Protein AF-A0A5C8SYQ6-F1 (afdb_monomer_lite)

pLDDT: mean 83.72, std 14.83, range [38.94, 97.62]

Foldseek 3Di:
DDPPPDPPCVQQADPDDDDPDPLVQLCDADPVRHRPHADPPNDVVVSVVSVVVVVCVVCCVVPVCPCVCVVCVVVVVVVVVD

Structure (mmCIF, N/CA/C/O backbone):
data_AF-A0A5C8SYQ6-F1
#
_entry.id   AF-A0A5C8SYQ6-F1
#
loop_
_atom_site.group_PDB
_atom_site.id
_atom_site.type_symbol
_atom_site.label_atom_id
_atom_site.label_alt_id
_atom_site.label_comp_id
_atom_site.label_asym_id
_atom_site.label_entity_id
_atom_site.label_seq_id
_atom_site.pdbx_PDB_ins_code
_atom_site.Cartn_x
_atom_site.Cartn_y
_atom_site.Cartn_z
_atom_site.occupancy
_atom_site.B_iso_or_equiv
_atom_site.auth_seq_id
_atom_site.auth_comp_id
_atom_site.auth_asym_id
_atom_site.auth_atom_id
_atom_site.pdbx_PDB_model_num
ATOM 1 N N . GLY A 1 1 ? 5.557 -38.934 -12.300 1.00 38.94 1 GLY A N 1
ATOM 2 C CA . GLY A 1 1 ? 5.650 -37.961 -11.198 1.00 38.94 1 GLY A CA 1
ATOM 3 C C . GLY A 1 1 ? 5.307 -36.602 -11.753 1.00 38.94 1 GLY A C 1
ATOM 4 O O . GLY A 1 1 ? 5.898 -36.212 -12.746 1.00 38.94 1 GLY A O 1
ATOM 5 N N . THR A 1 2 ? 4.294 -35.947 -11.200 1.00 42.53 2 THR A N 1
ATOM 6 C CA . THR A 1 2 ? 3.803 -34.633 -11.633 1.00 42.53 2 THR A CA 1
ATOM 7 C C . THR A 1 2 ? 4.867 -33.561 -11.409 1.00 42.53 2 THR A C 1
ATOM 9 O O . THR A 1 2 ? 5.056 -33.092 -10.288 1.00 42.53 2 THR A O 1
ATOM 12 N N . GLU A 1 3 ? 5.569 -33.183 -12.474 1.00 50.34 3 GLU A N 1
ATOM 13 C CA . GLU A 1 3 ? 6.451 -32.019 -12.489 1.00 50.34 3 GLU A CA 1
ATOM 14 C C . GLU A 1 3 ? 5.597 -30.762 -12.284 1.00 50.34 3 GLU A C 1
ATOM 16 O O . GLU A 1 3 ? 4.790 -30.381 -13.138 1.00 50.34 3 GLU A O 1
ATOM 21 N N . ARG A 1 4 ? 5.746 -30.130 -11.115 1.00 51.81 4 ARG A N 1
ATOM 22 C CA . ARG A 1 4 ? 5.298 -28.759 -10.861 1.00 51.81 4 ARG A CA 1
ATOM 23 C C . ARG A 1 4 ? 5.992 -27.876 -11.894 1.00 51.81 4 ARG A C 1
ATOM 25 O O . ARG A 1 4 ? 7.130 -27.472 -11.692 1.00 51.81 4 ARG A O 1
ATOM 32 N N . ARG A 1 5 ? 5.321 -27.588 -13.010 1.00 53.94 5 ARG A N 1
ATOM 33 C CA . ARG A 1 5 ? 5.730 -26.489 -13.887 1.00 53.94 5 ARG A CA 1
ATOM 34 C C . ARG A 1 5 ? 5.722 -25.232 -13.010 1.00 53.94 5 ARG A C 1
ATOM 36 O O . ARG A 1 5 ? 4.644 -24.895 -12.512 1.00 53.94 5 ARG A O 1
ATOM 43 N N . PRO A 1 6 ? 6.869 -24.571 -12.762 1.00 59.31 6 PRO A N 1
ATOM 44 C CA . PRO A 1 6 ? 6.845 -23.267 -12.119 1.00 59.31 6 PRO A CA 1
ATOM 45 C C . PRO A 1 6 ? 5.919 -22.378 -12.950 1.00 59.31 6 PRO A C 1
ATOM 47 O O . PRO A 1 6 ? 5.846 -22.556 -14.172 1.00 59.31 6 PRO A O 1
ATOM 50 N N . ALA A 1 7 ? 5.179 -21.474 -12.300 1.00 55.66 7 ALA A N 1
ATOM 51 C CA . ALA A 1 7 ? 4.413 -20.455 -13.008 1.00 55.66 7 ALA A CA 1
ATOM 52 C C . ALA A 1 7 ? 5.324 -19.889 -14.101 1.00 55.66 7 ALA A C 1
ATOM 54 O O . ALA A 1 7 ? 6.420 -19.415 -13.794 1.00 55.66 7 ALA A O 1
ATOM 55 N N . ARG A 1 8 ? 4.951 -20.071 -15.376 1.00 55.41 8 ARG A N 1
ATOM 56 C CA . ARG A 1 8 ? 5.751 -19.524 -16.471 1.00 55.41 8 ARG A CA 1
ATOM 57 C C . ARG A 1 8 ? 5.891 -18.041 -16.163 1.00 55.41 8 ARG A C 1
ATOM 59 O O . ARG A 1 8 ? 4.873 -17.388 -15.945 1.00 55.41 8 ARG A O 1
ATOM 66 N N . ALA A 1 9 ? 7.127 -17.553 -16.109 1.00 54.41 9 ALA A N 1
ATOM 67 C CA . ALA A 1 9 ? 7.448 -16.137 -16.043 1.00 54.41 9 ALA A CA 1
ATOM 68 C C . ALA A 1 9 ? 7.019 -15.488 -17.367 1.00 54.41 9 ALA A C 1
ATOM 70 O O . ALA A 1 9 ? 7.848 -15.116 -18.189 1.00 54.41 9 ALA A O 1
ATOM 71 N N . GLY A 1 10 ? 5.715 -15.469 -17.635 1.00 49.38 10 GLY A N 1
ATOM 72 C CA . GLY A 1 10 ? 5.146 -14.613 -18.651 1.00 49.38 10 GLY A CA 1
ATOM 73 C C . GLY A 1 10 ? 5.376 -13.203 -18.146 1.00 49.38 10 GLY A C 1
ATOM 74 O O . GLY A 1 10 ? 4.852 -12.830 -17.103 1.00 49.38 10 GLY A O 1
ATOM 75 N N . ASP A 1 11 ? 6.232 -12.473 -18.848 1.00 62.03 11 ASP A N 1
ATOM 76 C CA . ASP A 1 11 ? 6.299 -11.013 -18.810 1.00 62.03 11 ASP A CA 1
ATOM 77 C C . ASP A 1 11 ? 7.154 -10.396 -17.680 1.00 62.03 11 ASP A C 1
ATOM 79 O O . ASP A 1 11 ? 7.179 -9.180 -17.518 1.00 62.03 11 ASP A O 1
ATOM 83 N N . GLY A 1 12 ? 7.926 -11.197 -16.929 1.00 68.44 12 GLY A N 1
ATOM 84 C CA . GLY A 1 12 ? 8.888 -10.682 -15.931 1.00 68.44 12 GLY A CA 1
ATOM 85 C C . GLY A 1 12 ? 8.255 -10.162 -14.632 1.00 68.44 12 GLY A C 1
ATOM 86 O O . GLY A 1 12 ? 8.902 -9.456 -13.855 1.00 68.44 12 GLY A O 1
ATOM 87 N N . VAL A 1 13 ? 6.997 -10.527 -14.383 1.00 76.19 13 VAL A N 1
ATOM 88 C CA . VAL A 1 13 ? 6.214 -10.105 -13.216 1.00 76.19 13 VAL A CA 1
ATOM 89 C C . VAL A 1 13 ? 6.138 -11.237 -12.192 1.00 76.19 13 VAL A C 1
ATOM 91 O O . VAL A 1 13 ? 6.023 -12.410 -12.543 1.00 76.19 13 VAL A O 1
ATOM 94 N N . SER A 1 14 ? 6.194 -10.896 -10.906 1.00 83.88 14 SER A N 1
ATOM 95 C CA . SER A 1 14 ? 6.024 -11.842 -9.805 1.00 83.88 14 SER A CA 1
ATOM 96 C C . SER A 1 14 ? 4.558 -12.278 -9.745 1.00 83.88 14 SER A C 1
ATOM 98 O O . SER A 1 14 ? 3.698 -11.433 -9.497 1.00 83.88 14 SER A O 1
ATOM 100 N N . PRO A 1 15 ? 4.243 -13.575 -9.919 1.00 82.00 15 PRO A N 1
ATOM 101 C CA . PRO A 1 15 ? 2.860 -14.053 -9.930 1.00 82.00 15 PRO A CA 1
ATOM 102 C C . PRO A 1 15 ? 2.229 -14.088 -8.529 1.00 82.00 15 PRO A C 1
ATOM 104 O O . PRO A 1 15 ? 1.020 -14.259 -8.402 1.00 82.00 15 PRO A O 1
ATOM 107 N N . ILE A 1 16 ? 3.043 -13.980 -7.472 1.00 88.56 16 ILE A N 1
ATOM 108 C CA . ILE A 1 16 ? 2.620 -14.010 -6.070 1.00 88.56 16 ILE A CA 1
ATOM 109 C C . ILE A 1 16 ? 3.443 -12.976 -5.297 1.00 88.56 16 ILE A C 1
ATOM 111 O O . ILE A 1 16 ? 4.666 -12.937 -5.421 1.00 88.56 16 ILE A O 1
ATOM 115 N N . VAL A 1 17 ? 2.771 -12.180 -4.462 1.00 89.38 17 VAL A N 1
ATOM 116 C CA . VAL A 1 17 ? 3.391 -11.255 -3.504 1.00 89.38 17 VAL A CA 1
ATOM 117 C C . VAL A 1 17 ? 2.972 -11.670 -2.097 1.00 89.38 17 VAL A C 1
ATOM 119 O O . VAL A 1 17 ? 1.783 -11.818 -1.823 1.00 89.38 17 VAL A O 1
ATOM 122 N N . ILE A 1 18 ? 3.944 -11.857 -1.203 1.00 93.38 18 ILE A N 1
ATOM 123 C CA . ILE A 1 18 ? 3.721 -12.214 0.205 1.00 93.38 18 ILE A CA 1
ATOM 124 C C . ILE A 1 18 ? 4.363 -11.135 1.075 1.00 93.38 18 ILE A C 1
ATOM 126 O O . ILE A 1 18 ? 5.499 -10.734 0.834 1.00 93.38 18 ILE A O 1
ATOM 130 N N . THR A 1 19 ? 3.640 -10.669 2.090 1.00 93.75 19 THR A N 1
ATOM 131 C CA . THR A 1 19 ? 4.101 -9.649 3.038 1.00 93.75 19 THR A CA 1
ATOM 132 C C . THR A 1 19 ? 3.814 -10.095 4.468 1.00 93.75 19 THR A C 1
ATOM 134 O O . THR A 1 19 ? 2.787 -10.716 4.727 1.00 93.75 19 THR A O 1
ATOM 137 N N . GLY A 1 20 ? 4.718 -9.771 5.396 1.00 94.88 20 GLY A N 1
ATOM 138 C CA . GLY A 1 20 ? 4.490 -9.935 6.838 1.00 94.88 20 GLY A CA 1
ATOM 139 C C . GLY A 1 20 ? 3.697 -8.783 7.468 1.00 94.88 20 GLY A C 1
ATOM 140 O O . GLY A 1 20 ? 3.337 -8.857 8.637 1.00 94.88 20 GLY A O 1
ATOM 141 N N . ASN A 1 21 ? 3.432 -7.719 6.704 1.00 93.44 21 ASN A N 1
ATOM 142 C CA . ASN A 1 21 ? 2.669 -6.563 7.163 1.00 93.44 21 ASN A CA 1
ATOM 143 C C . ASN A 1 21 ? 1.184 -6.734 6.834 1.00 93.44 21 ASN A C 1
ATOM 145 O O . ASN A 1 21 ? 0.844 -7.070 5.697 1.00 93.44 21 ASN A O 1
ATOM 149 N N . ASP A 1 22 ? 0.310 -6.394 7.781 1.00 94.94 22 ASP A N 1
ATOM 150 C CA . ASP A 1 22 ? -1.135 -6.318 7.552 1.00 94.94 22 ASP A CA 1
ATOM 151 C C . ASP A 1 22 ? -1.501 -5.050 6.759 1.00 94.94 22 ASP A C 1
ATOM 153 O O . ASP A 1 22 ? -1.888 -4.009 7.295 1.00 94.94 22 ASP A O 1
ATOM 157 N N . LEU A 1 23 ? -1.315 -5.129 5.441 1.00 95.69 23 LEU A N 1
ATOM 158 C CA . LEU A 1 23 ? -1.645 -4.043 4.523 1.00 95.69 23 LEU A CA 1
ATOM 159 C C . LEU A 1 23 ? -3.155 -3.782 4.456 1.00 95.69 23 LEU A C 1
ATOM 161 O O . LEU A 1 23 ? -3.557 -2.634 4.286 1.00 95.69 23 LEU A O 1
ATOM 165 N N . ALA A 1 24 ? -3.986 -4.813 4.635 1.00 95.94 24 ALA A N 1
ATOM 166 C CA . ALA A 1 24 ? -5.437 -4.671 4.592 1.00 95.94 24 ALA A CA 1
ATOM 167 C C . ALA A 1 24 ? -5.933 -3.763 5.725 1.00 95.94 24 ALA A C 1
ATOM 169 O O . ALA A 1 24 ? -6.673 -2.815 5.463 1.00 95.94 24 ALA A O 1
ATOM 170 N N . ALA A 1 25 ? -5.461 -3.982 6.957 1.00 95.50 25 ALA A N 1
ATOM 171 C CA . ALA A 1 25 ? -5.774 -3.098 8.078 1.00 95.50 25 ALA A CA 1
ATOM 172 C C . ALA A 1 25 ? -5.233 -1.674 7.865 1.00 95.50 25 ALA A C 1
ATOM 174 O O . ALA A 1 25 ? -5.910 -0.696 8.184 1.00 95.50 25 ALA A O 1
ATOM 175 N N . ALA A 1 26 ? -4.037 -1.537 7.284 1.00 96.12 26 ALA A N 1
ATOM 176 C CA . ALA A 1 26 ? -3.445 -0.229 7.008 1.00 96.12 26 ALA A CA 1
ATOM 177 C C . ALA A 1 26 ? -4.235 0.589 5.964 1.00 96.12 26 ALA A C 1
ATOM 179 O O . ALA A 1 26 ? -4.272 1.820 6.071 1.00 96.12 26 ALA A O 1
ATOM 180 N N . TRP A 1 27 ? -4.869 -0.076 4.990 1.00 96.88 27 TRP A N 1
ATOM 181 C CA . TRP A 1 27 ? -5.684 0.540 3.933 1.00 96.88 27 TRP A CA 1
ATOM 182 C C . TRP A 1 27 ? -7.150 0.760 4.312 1.00 96.88 27 TRP A C 1
ATOM 184 O O . TRP A 1 27 ? -7.849 1.503 3.625 1.00 96.88 27 TRP A O 1
ATOM 194 N N . ALA A 1 28 ? -7.628 0.110 5.371 1.00 97.00 28 ALA A N 1
ATOM 195 C CA . ALA A 1 28 ? -9.020 0.179 5.780 1.00 97.00 28 ALA A CA 1
ATOM 196 C C . ALA A 1 28 ? -9.385 1.592 6.265 1.00 97.00 28 ALA A C 1
ATOM 198 O O . ALA A 1 28 ? -8.830 2.100 7.244 1.00 97.00 28 ALA A O 1
ATOM 199 N N . ILE A 1 29 ? -10.353 2.199 5.582 1.00 96.81 29 ILE A N 1
ATOM 200 C CA . ILE A 1 29 ? -10.897 3.524 5.881 1.00 96.81 29 ILE A CA 1
ATOM 201 C C . ILE A 1 29 ? -12.419 3.459 5.966 1.00 96.81 29 ILE A C 1
ATOM 203 O O . ILE A 1 29 ? -13.056 2.611 5.336 1.00 96.81 29 ILE A O 1
ATOM 207 N N . ASP A 1 30 ? -13.003 4.356 6.751 1.00 97.25 30 ASP A N 1
ATOM 208 C CA . ASP A 1 30 ? -14.443 4.550 6.787 1.00 97.25 30 ASP A CA 1
ATOM 209 C C . ASP A 1 30 ? -14.921 5.439 5.619 1.00 97.25 30 ASP A C 1
ATOM 211 O O . ASP A 1 30 ? -14.152 5.873 4.758 1.00 97.25 30 ASP A O 1
ATOM 215 N N . ARG A 1 31 ? -16.223 5.742 5.578 1.00 97.62 31 ARG A N 1
ATOM 216 C CA . ARG A 1 31 ? -16.803 6.596 4.524 1.00 97.62 31 ARG A CA 1
ATOM 217 C C . ARG A 1 31 ? -16.369 8.063 4.595 1.00 97.62 31 ARG A C 1
ATOM 219 O O . ARG A 1 31 ? -16.584 8.791 3.632 1.00 97.62 31 ARG A O 1
ATOM 226 N N . ARG A 1 32 ? -15.832 8.510 5.728 1.00 97.38 32 ARG A N 1
ATOM 227 C CA . ARG A 1 32 ? -15.317 9.867 5.942 1.00 97.38 32 ARG A CA 1
ATOM 228 C C . ARG A 1 32 ? -13.833 9.964 5.578 1.00 97.38 32 ARG A C 1
ATOM 230 O O . ARG A 1 32 ? -13.310 11.071 5.516 1.00 97.38 32 ARG A O 1
ATOM 237 N N . GLY A 1 33 ? -13.194 8.832 5.273 1.00 93.62 33 GLY A N 1
ATOM 238 C CA . GLY A 1 33 ? -11.769 8.731 4.973 1.00 93.62 33 GLY A CA 1
ATOM 239 C C . GLY A 1 33 ? -10.908 8.517 6.217 1.00 93.62 33 GLY A C 1
ATOM 240 O O . GLY A 1 33 ? -9.681 8.509 6.106 1.00 93.62 33 GLY A O 1
ATOM 241 N N . ASP A 1 34 ? -11.526 8.326 7.383 1.00 95.44 34 ASP A N 1
ATOM 242 C CA . ASP A 1 34 ? -10.812 8.110 8.631 1.00 95.44 34 ASP A CA 1
ATOM 243 C C . ASP A 1 34 ? -10.312 6.658 8.702 1.00 95.44 34 ASP A C 1
ATOM 245 O O . ASP A 1 34 ? -11.046 5.727 8.348 1.00 95.44 34 ASP A O 1
ATOM 249 N N . PRO A 1 35 ? -9.067 6.416 9.151 1.00 95.06 35 PRO A N 1
ATOM 250 C CA . PRO A 1 35 ? -8.557 5.060 9.283 1.00 95.06 35 PRO A CA 1
ATOM 251 C C . PRO A 1 35 ? -9.345 4.222 10.291 1.00 95.06 35 PRO A C 1
ATOM 253 O O . PRO A 1 35 ? -9.577 4.652 11.419 1.00 95.06 35 PRO A O 1
ATOM 256 N N . LEU A 1 36 ? -9.671 2.984 9.914 1.00 96.31 36 LEU A N 1
ATOM 257 C CA . LEU A 1 36 ? -10.401 2.053 10.783 1.00 96.31 36 LEU A CA 1
ATOM 258 C C . LEU A 1 36 ? -9.501 1.362 11.815 1.00 96.31 36 LEU A C 1
ATOM 260 O O . LEU A 1 36 ? -9.964 1.022 12.902 1.00 96.31 36 LEU A O 1
ATOM 264 N N . TYR A 1 37 ? -8.219 1.166 11.492 1.00 95.56 37 TYR A N 1
ATOM 265 C CA . TYR A 1 37 ? -7.258 0.480 12.359 1.00 95.56 37 TYR A CA 1
ATOM 266 C C . TYR A 1 37 ? -5.968 1.282 12.529 1.00 95.56 37 TYR A C 1
ATOM 268 O O . TYR A 1 37 ? -5.532 1.956 11.586 1.00 95.56 37 TYR A O 1
ATOM 276 N N . PRO A 1 38 ? -5.314 1.209 13.703 1.00 93.56 38 PRO A N 1
ATOM 277 C CA . PRO A 1 38 ? -4.016 1.833 13.913 1.00 93.56 38 PRO A CA 1
ATOM 278 C C . PRO A 1 38 ? -2.919 1.123 13.107 1.00 93.56 38 PRO A C 1
ATOM 280 O O . PRO A 1 38 ? -3.028 -0.054 12.773 1.00 93.56 38 PRO A O 1
ATOM 283 N N . VAL A 1 39 ? -1.835 1.843 12.829 1.00 93.75 39 VAL A N 1
ATOM 284 C CA . VAL A 1 39 ? -0.576 1.261 12.340 1.00 93.75 39 VAL A CA 1
ATOM 285 C C . VAL A 1 39 ? 0.426 1.185 13.489 1.00 93.75 39 VAL A C 1
ATOM 287 O O . VAL A 1 39 ? 0.326 1.941 14.459 1.00 93.75 39 VAL A O 1
ATOM 290 N N . VAL A 1 40 ? 1.397 0.273 13.389 1.00 89.38 40 VAL A N 1
ATOM 291 C CA . VAL A 1 40 ? 2.490 0.163 14.369 1.00 89.38 40 VAL A CA 1
ATOM 292 C C . VAL A 1 40 ? 3.179 1.523 14.524 1.00 89.38 40 VAL A C 1
ATOM 294 O O . VAL A 1 40 ? 3.348 2.251 13.555 1.00 89.38 40 VAL A O 1
ATOM 297 N N . GLY A 1 41 ? 3.519 1.908 15.754 1.00 83.81 41 GLY A N 1
ATOM 298 C CA . GLY A 1 41 ? 4.184 3.186 16.036 1.00 83.81 41 GLY A CA 1
ATOM 299 C C . GLY A 1 41 ? 3.310 4.439 15.886 1.00 83.81 41 GLY A C 1
ATOM 300 O O . GLY A 1 41 ? 3.764 5.516 16.252 1.00 83.81 41 GLY A O 1
ATOM 301 N N . GLY A 1 42 ? 2.070 4.325 15.390 1.00 79.81 42 GLY A N 1
ATOM 302 C CA . GLY A 1 42 ? 1.119 5.440 15.289 1.00 79.81 42 GLY A CA 1
ATOM 303 C C . GLY A 1 42 ? 1.483 6.530 14.272 1.00 79.81 42 GLY A C 1
ATOM 304 O O . GLY A 1 42 ? 0.753 7.512 14.163 1.00 79.81 42 GLY A O 1
ATOM 305 N N . ASP A 1 43 ? 2.577 6.375 13.521 1.00 85.12 43 ASP A N 1
ATOM 306 C CA . ASP A 1 43 ? 3.048 7.375 12.562 1.00 85.12 43 ASP A CA 1
ATOM 307 C C . ASP A 1 43 ? 2.206 7.348 11.275 1.00 85.12 43 ASP A C 1
ATOM 309 O O . ASP A 1 43 ? 2.106 6.330 10.580 1.00 85.12 43 ASP A O 1
ATOM 313 N N . GLN A 1 44 ? 1.641 8.502 10.914 1.00 87.88 44 GLN A N 1
ATOM 314 C CA . GLN A 1 44 ? 0.888 8.689 9.674 1.00 87.88 44 GLN A CA 1
ATOM 315 C C . GLN A 1 44 ? 1.736 8.368 8.433 1.00 87.88 44 GLN A C 1
ATOM 317 O O . GLN A 1 44 ? 1.206 7.873 7.434 1.00 87.88 44 GLN A O 1
ATOM 322 N N . ARG A 1 45 ? 3.060 8.560 8.507 1.00 92.81 45 ARG A N 1
ATOM 323 C CA . ARG A 1 45 ? 3.996 8.195 7.439 1.00 92.81 45 ARG A CA 1
ATOM 324 C C . ARG A 1 45 ? 3.951 6.705 7.125 1.00 92.81 45 AR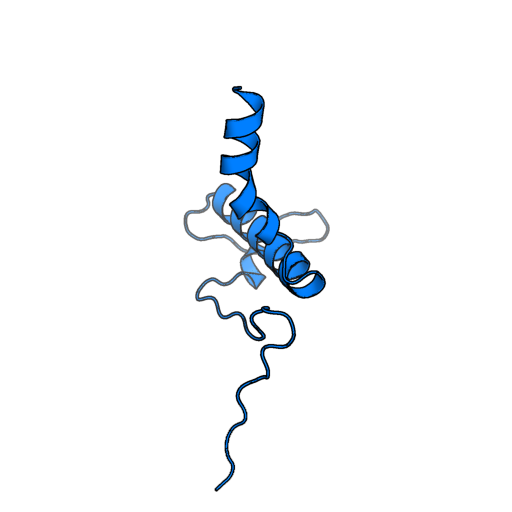G A C 1
ATOM 326 O O . ARG A 1 45 ? 4.032 6.326 5.958 1.00 92.81 45 ARG A O 1
ATOM 333 N N . GLN A 1 46 ? 3.799 5.840 8.128 1.00 94.31 46 GLN A N 1
ATOM 334 C CA . GLN A 1 46 ? 3.724 4.398 7.894 1.00 94.31 46 GLN A CA 1
ATOM 335 C C . GLN A 1 46 ? 2.461 4.028 7.111 1.00 94.31 46 GLN A C 1
ATOM 337 O O . GLN A 1 46 ? 2.514 3.193 6.204 1.00 94.31 46 GLN A O 1
ATOM 342 N N . ARG A 1 47 ? 1.341 4.697 7.396 1.00 94.69 47 ARG A N 1
ATOM 343 C CA . ARG A 1 47 ? 0.101 4.529 6.633 1.00 94.69 47 ARG A CA 1
ATOM 344 C C . ARG A 1 47 ? 0.231 5.054 5.206 1.00 94.69 47 ARG A C 1
ATOM 346 O O . ARG A 1 47 ? -0.176 4.373 4.268 1.00 94.69 47 ARG A O 1
ATOM 353 N N . GLU A 1 48 ? 0.844 6.220 5.023 1.00 95.25 48 GLU A N 1
ATOM 354 C CA . GLU A 1 48 ? 1.127 6.755 3.689 1.00 95.25 48 GLU A CA 1
ATOM 355 C C . GLU A 1 48 ? 1.979 5.774 2.864 1.00 95.25 48 GLU A C 1
ATOM 357 O O . GLU A 1 48 ? 1.665 5.481 1.708 1.00 95.25 48 GLU A O 1
ATOM 362 N N . MET A 1 49 ? 3.023 5.201 3.471 1.00 96.00 49 MET A N 1
ATOM 363 C CA . MET A 1 49 ? 3.862 4.185 2.833 1.00 96.00 49 MET A CA 1
ATOM 364 C C . MET A 1 49 ? 3.077 2.918 2.485 1.00 96.00 49 MET A C 1
ATOM 366 O O . MET A 1 49 ? 3.304 2.350 1.415 1.00 96.00 49 MET A O 1
ATOM 370 N N . ALA A 1 50 ? 2.124 2.501 3.324 1.00 96.06 50 ALA A N 1
ATOM 371 C CA . ALA A 1 50 ? 1.234 1.391 3.005 1.00 96.06 50 ALA A CA 1
ATOM 372 C C . ALA A 1 50 ? 0.381 1.699 1.764 1.00 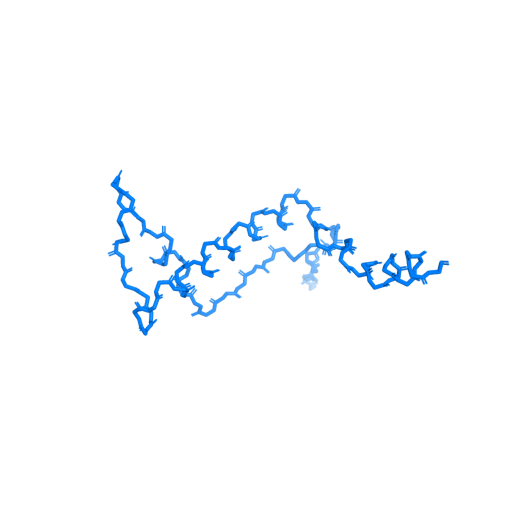96.06 50 ALA A C 1
ATOM 374 O O . ALA A 1 50 ? 0.332 0.874 0.850 1.00 96.06 50 ALA A O 1
ATOM 375 N N . PHE A 1 51 ? -0.239 2.881 1.673 1.00 96.56 51 PHE A N 1
ATOM 376 C CA . PHE A 1 51 ? -1.011 3.280 0.487 1.00 96.56 51 PHE A CA 1
ATOM 377 C C . PHE A 1 51 ? -0.147 3.336 -0.778 1.00 96.56 51 PHE A C 1
ATOM 379 O O . PHE A 1 51 ? -0.521 2.768 -1.805 1.00 96.56 51 PHE A O 1
ATOM 386 N N . ARG A 1 52 ? 1.048 3.938 -0.699 1.00 96.69 52 ARG A N 1
ATOM 387 C CA . ARG A 1 52 ? 2.024 3.944 -1.805 1.00 96.69 52 ARG A CA 1
ATOM 388 C C . ARG A 1 52 ? 2.405 2.522 -2.224 1.00 96.69 52 ARG A C 1
ATOM 390 O O . ARG A 1 52 ? 2.527 2.244 -3.414 1.00 96.69 52 ARG A O 1
ATOM 397 N N . GLY A 1 53 ? 2.579 1.619 -1.259 1.00 95.88 53 GLY A N 1
ATOM 398 C CA . GLY A 1 53 ? 2.809 0.195 -1.497 1.00 95.88 53 GLY A CA 1
ATOM 399 C C . GLY A 1 53 ? 1.668 -0.459 -2.277 1.00 95.88 53 GLY A C 1
ATOM 400 O O . GLY A 1 53 ? 1.926 -1.118 -3.278 1.00 95.88 53 GLY A O 1
ATOM 401 N N . GLY A 1 54 ? 0.416 -0.215 -1.881 1.00 96.00 54 GLY A N 1
ATOM 402 C CA . GLY A 1 54 ? -0.770 -0.725 -2.578 1.00 96.00 54 GLY A CA 1
ATOM 403 C C . GLY A 1 54 ? -0.860 -0.248 -4.028 1.00 96.00 54 GLY A C 1
ATOM 404 O O . GLY A 1 54 ? -0.996 -1.063 -4.937 1.00 96.00 54 GLY A O 1
ATOM 405 N N . VAL A 1 55 ? -0.685 1.056 -4.265 1.00 96.50 55 VAL A N 1
ATOM 406 C CA . VAL A 1 55 ? -0.661 1.623 -5.627 1.00 96.50 55 VAL A CA 1
ATOM 407 C C . VAL A 1 55 ? 0.455 0.996 -6.464 1.00 96.50 55 VAL A C 1
ATOM 409 O O . VAL A 1 55 ? 0.228 0.607 -7.607 1.00 96.50 55 VAL A O 1
ATOM 412 N N . ASN A 1 56 ? 1.650 0.840 -5.889 1.00 93.38 56 ASN A N 1
ATOM 413 C CA . ASN A 1 56 ? 2.769 0.189 -6.565 1.00 93.38 56 ASN A CA 1
ATOM 414 C C . ASN A 1 56 ? 2.456 -1.264 -6.940 1.00 93.38 56 ASN A C 1
ATOM 416 O O . ASN A 1 56 ? 2.800 -1.670 -8.043 1.00 93.38 56 ASN A O 1
ATOM 420 N N . ILE A 1 57 ? 1.796 -2.030 -6.066 1.00 92.44 57 ILE A N 1
ATOM 421 C CA . ILE A 1 57 ? 1.381 -3.411 -6.360 1.00 92.44 57 ILE A CA 1
ATOM 422 C C . ILE A 1 57 ? 0.391 -3.434 -7.527 1.00 92.44 57 ILE A C 1
ATOM 424 O O . ILE A 1 57 ? 0.560 -4.230 -8.448 1.00 92.44 57 ILE A O 1
ATOM 428 N N . VAL A 1 58 ? -0.609 -2.549 -7.522 1.00 92.81 58 VAL A N 1
ATOM 429 C CA . VAL A 1 58 ? -1.604 -2.466 -8.603 1.00 92.81 58 VAL A CA 1
ATOM 430 C C . VAL A 1 58 ? -0.930 -2.138 -9.930 1.00 92.81 58 VAL A C 1
ATOM 432 O O . VAL A 1 58 ? -1.103 -2.869 -10.902 1.00 92.81 58 VAL A O 1
ATOM 435 N N . ILE A 1 59 ? -0.111 -1.085 -9.973 1.00 91.69 59 ILE A N 1
ATOM 436 C CA . ILE A 1 59 ? 0.569 -0.682 -11.207 1.00 91.69 59 ILE A CA 1
ATOM 437 C C . ILE A 1 59 ? 1.544 -1.774 -11.660 1.00 91.69 59 ILE A C 1
ATOM 439 O O . ILE A 1 59 ? 1.549 -2.115 -12.839 1.00 91.69 59 ILE A O 1
ATOM 443 N N . TYR A 1 60 ? 2.313 -2.380 -10.751 1.00 87.25 60 TYR A N 1
ATOM 444 C CA . TYR A 1 60 ? 3.192 -3.508 -11.069 1.00 87.25 60 TYR A CA 1
ATOM 445 C C . TYR A 1 60 ? 2.424 -4.677 -11.688 1.00 87.25 60 TYR A C 1
ATOM 447 O O . TYR A 1 60 ? 2.856 -5.224 -12.693 1.00 87.25 60 TYR A O 1
ATOM 455 N N . THR A 1 61 ? 1.260 -5.015 -11.139 1.00 87.25 61 THR A N 1
ATOM 456 C CA . THR A 1 61 ? 0.423 -6.105 -11.658 1.00 87.25 61 THR A CA 1
ATOM 457 C C . THR A 1 61 ? -0.123 -5.786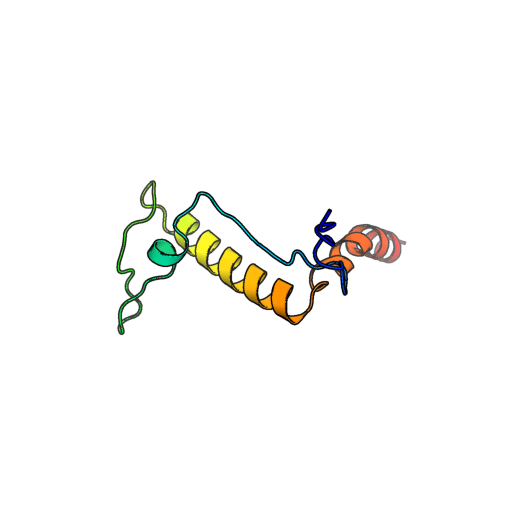 -13.051 1.00 87.25 61 THR A C 1
ATOM 459 O O . THR A 1 61 ? -0.174 -6.663 -13.904 1.00 87.25 61 THR A O 1
ATOM 462 N N . LEU A 1 62 ? -0.521 -4.534 -13.295 1.00 87.19 62 LEU A N 1
ATOM 463 C CA . LEU A 1 62 ? -1.144 -4.118 -14.557 1.00 87.19 62 LEU A CA 1
ATOM 464 C C . LEU A 1 62 ? -0.146 -3.846 -15.686 1.00 87.19 62 LEU A C 1
ATOM 466 O O . LEU A 1 62 ? -0.526 -3.876 -16.852 1.00 87.19 62 LEU A O 1
ATOM 470 N N . THR A 1 63 ? 1.102 -3.531 -15.350 1.00 83.50 63 THR A N 1
ATOM 471 C CA . THR A 1 63 ? 2.096 -3.061 -16.331 1.00 83.50 63 THR A CA 1
ATOM 472 C C . THR A 1 63 ? 3.345 -3.928 -16.387 1.00 83.50 63 THR A C 1
ATOM 474 O O . THR A 1 63 ? 4.068 -3.891 -17.376 1.00 83.50 63 THR A O 1
ATOM 477 N N . GLY A 1 64 ? 3.642 -4.671 -15.319 1.00 82.31 64 GLY A N 1
ATOM 478 C CA . GLY A 1 64 ? 4.843 -5.484 -15.138 1.00 82.31 64 GLY A CA 1
ATOM 479 C C . GLY A 1 64 ? 6.154 -4.709 -14.998 1.00 82.31 64 GLY A C 1
ATOM 480 O O . GLY A 1 64 ? 7.018 -5.079 -14.207 1.00 82.31 64 GLY A O 1
ATOM 481 N N . ASN A 1 65 ? 6.301 -3.607 -15.727 1.00 73.62 65 ASN A N 1
ATOM 482 C CA . ASN A 1 65 ? 7.569 -2.932 -15.961 1.00 73.62 65 ASN A CA 1
ATOM 483 C C . ASN A 1 65 ? 7.544 -1.430 -15.638 1.00 73.62 65 ASN A C 1
ATOM 485 O O . ASN A 1 65 ? 8.484 -0.740 -16.010 1.00 73.62 65 ASN A O 1
ATOM 489 N N . TYR A 1 66 ? 6.548 -0.901 -14.915 1.00 71.88 66 TYR A N 1
ATOM 490 C CA . TYR A 1 66 ? 6.428 0.558 -14.713 1.00 71.88 66 TYR A CA 1
ATOM 491 C C . TYR A 1 66 ? 7.651 1.259 -14.097 1.00 71.88 66 TYR A C 1
ATOM 493 O O . TYR A 1 66 ? 7.778 2.477 -14.189 1.00 71.88 66 TYR A O 1
ATOM 501 N N . LYS A 1 67 ? 8.529 0.514 -13.415 1.00 75.31 67 LYS A N 1
ATOM 502 C CA . LYS A 1 67 ? 9.795 1.020 -12.862 1.00 75.31 67 LYS A CA 1
ATOM 503 C C . LYS A 1 67 ? 11.030 0.579 -13.636 1.00 75.31 67 LYS A C 1
ATOM 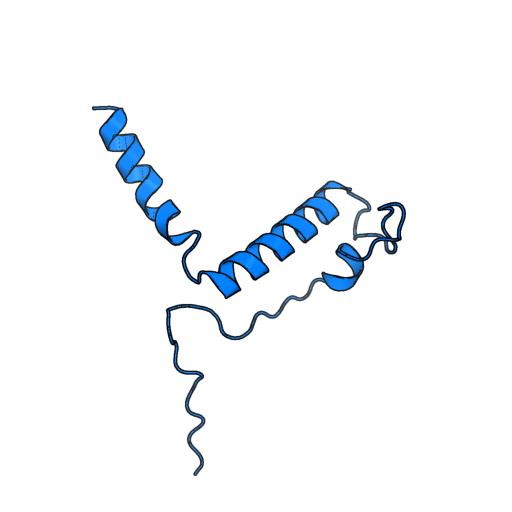505 O O . LYS A 1 67 ? 12.125 0.995 -13.273 1.00 75.31 67 LYS A O 1
ATOM 510 N N . ALA A 1 68 ? 10.882 -0.229 -14.682 1.00 73.19 68 ALA A N 1
ATOM 511 C CA . ALA A 1 68 ? 12.003 -0.680 -15.498 1.00 73.19 68 ALA A CA 1
ATOM 512 C C . ALA A 1 68 ? 12.752 0.508 -16.118 1.00 73.19 68 ALA A C 1
ATOM 514 O O . ALA A 1 68 ? 13.972 0.474 -16.205 1.00 73.19 68 ALA A O 1
ATOM 515 N N . ASP A 1 69 ? 12.058 1.606 -16.423 1.00 73.62 69 ASP A N 1
ATOM 516 C CA . ASP A 1 69 ? 12.685 2.815 -16.964 1.00 73.62 69 ASP A CA 1
ATOM 517 C C . ASP A 1 69 ? 13.613 3.529 -15.966 1.00 73.62 69 ASP A C 1
ATOM 519 O O . ASP A 1 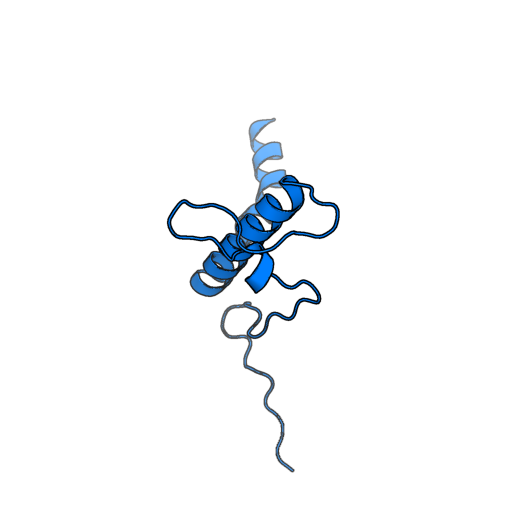69 ? 14.505 4.270 -16.384 1.00 73.62 69 ASP A O 1
ATOM 523 N N . GLN A 1 70 ? 13.487 3.277 -14.653 1.00 73.19 70 GLN A N 1
ATOM 524 C CA . GLN A 1 70 ? 14.346 3.917 -13.648 1.00 73.19 70 GLN A CA 1
ATOM 525 C C . GLN A 1 70 ? 15.823 3.536 -13.783 1.00 73.19 70 GLN A C 1
ATOM 527 O O . GLN A 1 70 ? 16.683 4.343 -13.434 1.00 73.19 70 GLN A O 1
ATOM 532 N N . VAL A 1 71 ? 16.140 2.351 -14.314 1.00 79.44 71 VAL A N 1
ATOM 533 C CA . VAL A 1 71 ? 17.540 1.920 -14.488 1.00 79.44 71 VAL A CA 1
ATOM 534 C C . VAL A 1 71 ? 18.293 2.792 -15.498 1.00 79.44 71 VAL A C 1
ATOM 536 O O . VAL A 1 71 ? 19.517 2.862 -15.453 1.00 79.44 71 VAL A O 1
ATOM 539 N N . HIS A 1 72 ? 17.570 3.494 -16.377 1.00 80.19 72 HIS A N 1
ATOM 540 C CA . HIS A 1 72 ? 18.141 4.364 -17.403 1.00 80.19 72 HIS A CA 1
ATOM 541 C C . HIS A 1 72 ? 18.349 5.809 -16.927 1.00 80.19 72 HIS A C 1
ATOM 543 O O . HIS A 1 72 ? 19.062 6.565 -17.584 1.00 80.19 72 HIS A O 1
ATOM 549 N N . VAL A 1 73 ? 17.769 6.210 -15.787 1.00 86.94 73 VAL A N 1
ATOM 550 C CA . VAL A 1 73 ? 17.851 7.591 -15.274 1.00 86.94 73 VAL A CA 1
ATOM 551 C C . VAL A 1 73 ? 19.297 8.076 -15.098 1.00 86.94 73 VAL A C 1
ATOM 553 O O . VAL A 1 73 ? 19.581 9.177 -15.568 1.00 86.94 73 VAL A O 1
ATOM 556 N N . PRO A 1 74 ? 20.237 7.304 -14.510 1.00 85.00 74 PRO A N 1
ATOM 557 C CA . PRO A 1 74 ? 21.625 7.755 -14.378 1.00 85.00 74 PRO A CA 1
ATOM 558 C C . PRO A 1 74 ? 22.270 8.094 -15.729 1.00 85.00 74 PRO A C 1
ATOM 560 O O .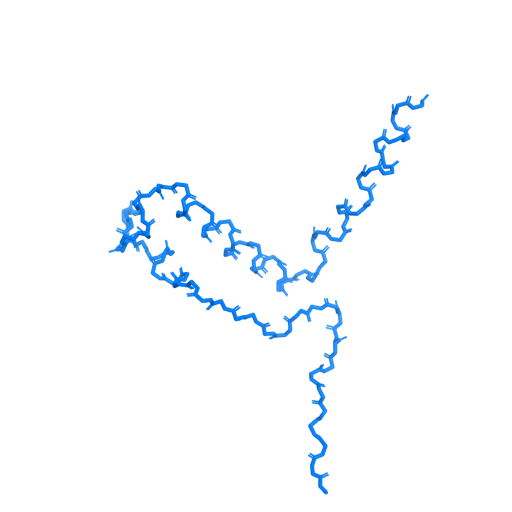 PRO A 1 74 ? 22.874 9.153 -15.874 1.00 85.00 74 PRO A O 1
ATOM 563 N N . ALA A 1 75 ? 22.053 7.250 -16.743 1.00 86.00 75 ALA A N 1
ATOM 564 C CA . ALA A 1 75 ? 22.585 7.459 -18.088 1.00 86.00 75 ALA A CA 1
ATOM 565 C C . ALA A 1 75 ? 21.957 8.677 -18.794 1.00 86.00 75 ALA A C 1
ATOM 567 O O . ALA A 1 75 ? 22.620 9.363 -19.569 1.00 86.00 75 ALA A O 1
ATOM 568 N N . LEU A 1 76 ? 20.677 8.973 -18.539 1.00 85.12 76 LEU A N 1
ATOM 569 C CA . LEU A 1 76 ? 20.015 10.170 -19.071 1.00 85.12 76 LEU A CA 1
ATOM 570 C C . LEU A 1 76 ? 20.558 11.456 -18.434 1.00 85.12 76 LEU A C 1
ATOM 572 O O . LEU A 1 76 ? 20.729 12.454 -19.132 1.00 85.12 76 LEU A O 1
ATOM 576 N N . LEU A 1 77 ? 20.855 11.427 -17.133 1.00 87.44 77 LEU A N 1
ATOM 577 C CA . LEU A 1 77 ? 21.443 12.564 -16.421 1.00 87.44 77 LEU A CA 1
ATOM 578 C C . LEU A 1 77 ? 22.883 12.840 -16.873 1.00 87.44 77 LEU A C 1
ATOM 580 O O . LEU A 1 77 ? 23.233 14.000 -17.071 1.00 87.44 77 LEU A O 1
ATOM 584 N N . GLU A 1 78 ? 23.688 11.800 -17.117 1.00 89.62 78 GLU A N 1
ATOM 585 C CA . GLU A 1 78 ? 25.036 11.944 -17.694 1.00 89.62 78 GLU A CA 1
ATOM 586 C C . GLU A 1 78 ? 25.020 12.656 -19.053 1.00 89.62 78 GLU A C 1
ATOM 588 O O . GLU A 1 78 ? 25.878 13.493 -19.317 1.00 89.62 78 GLU A O 1
ATOM 593 N N . ARG A 1 79 ? 24.025 12.370 -19.904 1.00 84.81 79 ARG A N 1
ATOM 594 C CA . ARG A 1 79 ? 23.901 12.983 -21.239 1.00 84.81 79 ARG A CA 1
ATOM 595 C C . ARG A 1 79 ? 23.393 14.426 -21.223 1.00 84.81 79 ARG A C 1
ATOM 597 O O . ARG A 1 79 ? 23.605 15.121 -22.204 1.00 84.81 79 ARG A O 1
ATOM 604 N N . LEU A 1 80 ? 22.706 14.862 -20.165 1.00 83.00 80 LEU A N 1
ATOM 605 C CA . LEU A 1 80 ? 22.242 16.250 -19.992 1.00 83.00 80 LEU A CA 1
ATOM 606 C C . LEU A 1 80 ? 23.318 17.169 -19.390 1.00 83.00 80 LEU A C 1
ATOM 608 O O . LEU A 1 80 ? 23.194 18.387 -19.483 1.00 83.00 80 LEU A O 1
ATOM 612 N N . GLY A 1 81 ? 24.326 16.595 -18.725 1.00 78.50 81 GLY A N 1
ATOM 613 C CA . GLY A 1 81 ? 25.478 17.319 -18.178 1.00 78.50 81 GLY A CA 1
ATOM 614 C C . GLY A 1 81 ? 26.659 17.465 -19.147 1.00 78.50 81 GLY A C 1
ATOM 615 O O . GLY A 1 81 ? 27.649 18.098 -18.782 1.00 78.50 81 GLY A O 1
ATOM 616 N N . GLN A 1 82 ? 26.560 16.868 -20.340 1.00 61.75 82 GLN A N 1
ATOM 617 C CA . GLN A 1 82 ? 27.424 17.114 -21.502 1.00 61.75 82 GLN A CA 1
ATOM 618 C C . GLN A 1 82 ? 26.812 18.207 -22.378 1.00 61.75 82 GLN A C 1
ATOM 620 O O . GLN A 1 82 ? 27.598 19.015 -22.920 1.00 61.75 82 GLN A O 1
#

Radius of gyration: 18.59 Å; chains: 1; bounding box: 44×55×38 Å

Sequence (82 aa):
GTERRPARAGDGVSPIVITGNDLAAAWAIDRRGDPLYPVVGGDQRQREMAFRGGVNIVIYTLTGNYKADQVHVPALLERLGQ

Secondary structure (DSSP, 8-state):
---------STT--S----SS-HHHHH-B-TTS-BSSPPGGG-HHHHHHHHHHHHHHHHHHHHS-TTGGGGGHHHHHHHH--